Protein AF-A0A2E6LIE1-F1 (afdb_monomer_lite)

Foldseek 3Di:
DDPPDVPDDDDDDDDADDDPPDPAFDQPDPPPPDDPVVSSRPTHGPPPVVVVVVVVVVVVPDPPPPDDDPVNVVVVVVVVVVVCVVVVPDPCVPDDDD

Secondary structure (DSSP, 8-state):
-----TT-PPPPPPP----TTS-------TTSSS-HHHHHHH---TT-HHHHHHHHHHHH--TT--PPPHHHHHHHHHHHHHHHHHTT--GGGGS---

Radius of gyration: 26.42 Å; chains: 1; bo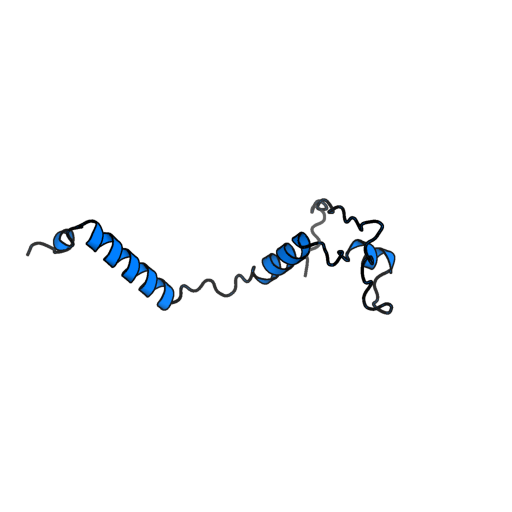unding box: 57×30×75 Å

Sequence (98 aa):
MNSLNPFKKKKNRRFNYTPRYYSGKSIGNIYDFDSKFYKYRETFNANDYRESWDNERLKMRTRKNNRISIRLILIILLLTFISLYILGFDISIFYNKS

pLDDT: mean 83.96, std 10.15, range [35.62, 97.44]

Structure (mmCIF, N/CA/C/O backbone):
data_AF-A0A2E6LIE1-F1
#
_entry.id   AF-A0A2E6LIE1-F1
#
loop_
_atom_site.group_PDB
_atom_site.id
_atom_site.type_symbol
_atom_site.label_atom_id
_atom_site.label_alt_id
_atom_site.label_comp_id
_atom_site.label_asym_id
_atom_site.label_entity_id
_atom_site.label_seq_id
_atom_site.pdbx_PDB_ins_code
_atom_site.Cartn_x
_atom_site.Cartn_y
_atom_site.Cartn_z
_atom_site.occupancy
_atom_site.B_iso_or_equiv
_atom_site.auth_seq_id
_atom_site.auth_comp_id
_atom_site.auth_asym_id
_atom_site.auth_atom_id
_atom_site.pdbx_PDB_model_num
ATOM 1 N N . MET A 1 1 ? 22.411 -0.747 -3.831 1.00 35.62 1 MET A N 1
ATOM 2 C CA . MET A 1 1 ? 23.585 -1.629 -4.010 1.00 35.62 1 MET A CA 1
ATOM 3 C C . MET A 1 1 ? 23.238 -3.020 -3.510 1.00 35.62 1 MET A C 1
ATOM 5 O O . MET A 1 1 ? 22.862 -3.163 -2.354 1.00 35.62 1 MET A O 1
ATOM 9 N N . ASN A 1 2 ? 23.278 -4.027 -4.384 1.00 49.53 2 ASN A N 1
ATOM 10 C CA . ASN A 1 2 ? 23.130 -5.422 -3.970 1.00 49.53 2 ASN A CA 1
ATOM 11 C C . ASN A 1 2 ? 24.421 -5.840 -3.263 1.00 49.53 2 ASN A C 1
ATOM 13 O O . ASN A 1 2 ? 25.479 -5.797 -3.884 1.00 49.53 2 ASN A O 1
ATOM 17 N N . SER A 1 3 ? 24.349 -6.237 -1.992 1.00 50.12 3 SER A N 1
ATOM 18 C CA . SER A 1 3 ? 25.493 -6.881 -1.351 1.00 50.12 3 SER A CA 1
ATOM 19 C C . SER A 1 3 ? 25.763 -8.216 -2.053 1.00 50.12 3 SER A C 1
ATOM 21 O O . SER A 1 3 ? 24.857 -9.030 -2.277 1.00 50.12 3 SER A O 1
ATOM 23 N N . LEU A 1 4 ? 27.011 -8.409 -2.470 1.00 68.19 4 LEU A N 1
ATOM 24 C CA . LEU A 1 4 ? 27.495 -9.649 -3.062 1.00 68.19 4 LEU A CA 1
ATOM 25 C C . LEU A 1 4 ? 27.676 -10.662 -1.928 1.00 68.19 4 LEU A C 1
ATOM 27 O O . LEU A 1 4 ? 28.744 -10.772 -1.343 1.00 68.19 4 LEU A O 1
ATOM 31 N N . ASN A 1 5 ? 26.596 -11.353 -1.565 1.00 81.44 5 ASN A N 1
ATOM 32 C CA . ASN A 1 5 ? 26.662 -12.479 -0.640 1.00 81.44 5 ASN A CA 1
ATOM 33 C C . ASN A 1 5 ? 27.048 -13.744 -1.436 1.00 81.44 5 ASN A C 1
ATOM 35 O O . ASN A 1 5 ? 26.229 -14.196 -2.245 1.00 81.44 5 ASN A O 1
ATOM 39 N N . PRO A 1 6 ? 28.245 -14.324 -1.220 1.00 80.75 6 PRO A N 1
ATOM 40 C CA . PRO A 1 6 ? 28.737 -15.475 -1.983 1.00 80.75 6 PRO A CA 1
ATOM 41 C C . PRO A 1 6 ? 27.891 -16.746 -1.794 1.00 80.75 6 PRO A C 1
ATOM 43 O O . PRO A 1 6 ? 27.945 -17.646 -2.626 1.00 80.75 6 PRO A O 1
ATOM 46 N N . PHE A 1 7 ? 27.042 -16.805 -0.764 1.00 85.62 7 PHE A N 1
ATOM 47 C CA . PHE A 1 7 ? 26.135 -17.931 -0.502 1.00 85.62 7 PHE A CA 1
ATOM 48 C C . PHE A 1 7 ? 24.720 -17.728 -1.060 1.00 85.62 7 PHE A C 1
ATOM 50 O O . PHE A 1 7 ? 23.825 -18.556 -0.861 1.00 85.62 7 PHE A O 1
ATOM 57 N N . LYS A 1 8 ? 24.467 -16.615 -1.753 1.00 84.38 8 LYS A N 1
ATOM 58 C CA . LYS A 1 8 ? 23.141 -16.326 -2.297 1.00 84.38 8 LYS A CA 1
ATOM 59 C C . LYS A 1 8 ? 22.863 -17.219 -3.503 1.00 84.38 8 LYS A C 1
ATOM 61 O O . LYS A 1 8 ? 23.380 -16.994 -4.595 1.00 84.38 8 LYS A O 1
ATOM 66 N N . LYS A 1 9 ? 21.974 -18.199 -3.322 1.00 85.44 9 LYS A N 1
ATOM 67 C CA . LYS A 1 9 ? 21.492 -19.048 -4.418 1.00 85.44 9 LYS A CA 1
ATOM 68 C C . LYS A 1 9 ? 20.881 -18.192 -5.530 1.00 85.44 9 LYS A C 1
ATOM 70 O O . LYS A 1 9 ? 20.102 -17.264 -5.277 1.00 85.44 9 LYS A O 1
ATOM 75 N N . LYS A 1 10 ? 21.216 -18.528 -6.777 1.00 82.81 10 LYS A N 1
ATOM 76 C CA . LYS A 1 10 ? 20.601 -17.919 -7.958 1.00 82.81 10 LYS A CA 1
ATOM 77 C C . LYS A 1 10 ? 19.109 -18.247 -7.954 1.00 82.81 10 LYS A C 1
ATOM 79 O O . LYS A 1 10 ? 18.724 -19.400 -7.786 1.00 82.81 10 LYS A O 1
ATOM 84 N N . LYS A 1 11 ? 18.266 -17.231 -8.129 1.00 84.88 11 LYS A N 1
ATOM 85 C CA . LYS A 1 11 ? 16.821 -17.437 -8.275 1.00 84.88 11 LYS A CA 1
ATOM 86 C C . LYS A 1 11 ? 16.521 -18.079 -9.630 1.00 84.88 11 LYS A C 1
ATOM 88 O O . LYS A 1 11 ? 17.194 -17.776 -10.619 1.00 84.88 11 LYS A O 1
ATOM 93 N N . ASN A 1 12 ? 15.489 -18.919 -9.670 1.00 86.75 12 ASN A N 1
ATOM 94 C CA . ASN A 1 12 ? 14.986 -19.491 -10.916 1.00 86.75 12 ASN A CA 1
ATOM 95 C C . ASN A 1 12 ? 14.585 -18.368 -11.876 1.00 86.75 12 ASN A C 1
ATOM 97 O O . ASN A 1 12 ? 13.906 -17.415 -11.485 1.00 86.75 12 ASN A O 1
ATOM 101 N N . ARG A 1 13 ? 15.027 -18.480 -13.131 1.00 82.25 13 ARG A N 1
ATOM 102 C CA . ARG A 1 13 ? 14.655 -17.541 -14.190 1.00 82.25 13 ARG A CA 1
ATOM 103 C C . ARG A 1 13 ? 13.306 -17.939 -14.762 1.00 82.25 13 ARG A C 1
ATOM 105 O O . ARG A 1 13 ? 13.020 -19.125 -14.902 1.00 82.25 13 ARG A O 1
ATOM 112 N N . ARG A 1 14 ? 12.485 -16.946 -15.086 1.00 81.94 14 ARG A N 1
ATOM 113 C CA . ARG A 1 14 ? 11.204 -17.180 -15.749 1.00 81.94 14 ARG A CA 1
ATOM 114 C C . ARG A 1 14 ? 11.420 -17.458 -17.230 1.00 81.94 14 ARG A C 1
ATOM 116 O O . ARG A 1 14 ? 12.316 -16.884 -17.846 1.00 81.94 14 ARG A O 1
ATOM 123 N N . PHE A 1 15 ? 10.596 -18.345 -17.776 1.00 82.50 15 PHE A N 1
ATOM 124 C CA . PHE A 1 15 ? 10.535 -18.575 -19.211 1.00 82.50 15 PHE A CA 1
ATOM 125 C C . PHE A 1 15 ? 9.771 -17.429 -19.875 1.00 82.50 15 PHE A C 1
ATOM 127 O O . PHE A 1 15 ? 8.744 -16.996 -19.358 1.00 82.50 15 PHE A O 1
ATOM 134 N N . ASN A 1 16 ? 10.282 -16.934 -20.998 1.00 82.62 16 ASN A N 1
ATOM 135 C CA . ASN A 1 16 ? 9.725 -15.793 -21.712 1.00 82.62 16 ASN A CA 1
ATOM 136 C C . ASN A 1 16 ? 9.490 -16.211 -23.165 1.00 82.62 16 ASN A C 1
ATOM 138 O O . ASN A 1 16 ? 10.448 -16.422 -23.911 1.00 82.62 16 ASN A O 1
ATOM 142 N N . TYR A 1 17 ? 8.220 -16.394 -23.524 1.00 83.31 17 TYR A N 1
ATOM 143 C CA . TYR A 1 17 ? 7.803 -16.905 -24.825 1.00 83.31 17 TYR A CA 1
ATOM 144 C C . TYR A 1 17 ? 7.224 -15.793 -25.690 1.00 83.31 17 TYR A C 1
ATOM 146 O O . TYR A 1 17 ? 6.304 -15.096 -25.268 1.00 83.31 17 TYR A O 1
ATOM 154 N N . THR A 1 18 ? 7.725 -15.676 -26.917 1.00 86.69 18 THR A N 1
ATOM 155 C CA . THR A 1 18 ? 7.163 -14.805 -27.952 1.00 86.69 18 THR A CA 1
ATOM 156 C C . THR A 1 18 ? 6.357 -15.658 -28.933 1.00 86.69 18 THR A C 1
ATOM 158 O O . THR A 1 18 ? 6.937 -16.548 -29.558 1.00 86.69 18 THR A O 1
ATOM 161 N N . PRO A 1 19 ? 5.039 -15.425 -29.079 1.00 89.19 19 PRO A N 1
ATOM 162 C CA . PRO A 1 19 ? 4.228 -16.151 -30.051 1.00 89.19 19 PRO A CA 1
ATOM 163 C C . PRO A 1 19 ? 4.728 -15.950 -31.484 1.00 89.19 19 PRO A C 1
ATOM 165 O O . PRO A 1 19 ? 5.203 -14.873 -31.833 1.00 89.19 19 PRO A O 1
ATOM 168 N N . ARG A 1 20 ? 4.552 -16.970 -32.334 1.00 87.00 20 ARG A N 1
ATOM 169 C CA . ARG A 1 20 ? 5.035 -16.981 -33.729 1.00 87.00 20 ARG A CA 1
ATOM 170 C C . ARG A 1 20 ? 4.594 -15.762 -34.549 1.00 87.00 20 ARG A C 1
ATOM 172 O O . ARG A 1 20 ? 5.384 -15.256 -35.334 1.00 87.00 20 ARG A O 1
ATOM 179 N N . TYR A 1 21 ? 3.348 -15.324 -34.375 1.00 90.19 21 TYR A N 1
ATOM 180 C CA . TYR A 1 21 ? 2.743 -14.224 -35.140 1.00 90.19 21 TYR A CA 1
ATOM 181 C C . TYR A 1 21 ? 2.714 -12.895 -34.379 1.00 90.19 21 TYR A C 1
ATOM 183 O O . TYR A 1 21 ? 2.050 -11.954 -34.801 1.00 90.19 21 TYR A O 1
ATOM 191 N N . TYR A 1 22 ? 3.396 -12.810 -33.237 1.00 87.06 22 TYR A N 1
ATOM 192 C CA . TYR A 1 22 ? 3.476 -11.573 -32.477 1.00 87.06 22 TYR A CA 1
ATOM 193 C C . TYR A 1 22 ? 4.687 -10.769 -32.944 1.00 87.06 22 TYR A C 1
ATOM 195 O O . TYR A 1 22 ? 5.785 -11.317 -33.063 1.00 87.06 22 TYR A O 1
ATOM 203 N N . SER A 1 23 ? 4.504 -9.468 -33.178 1.00 79.88 23 SER A N 1
ATOM 204 C CA . SER A 1 23 ? 5.623 -8.538 -33.328 1.00 79.88 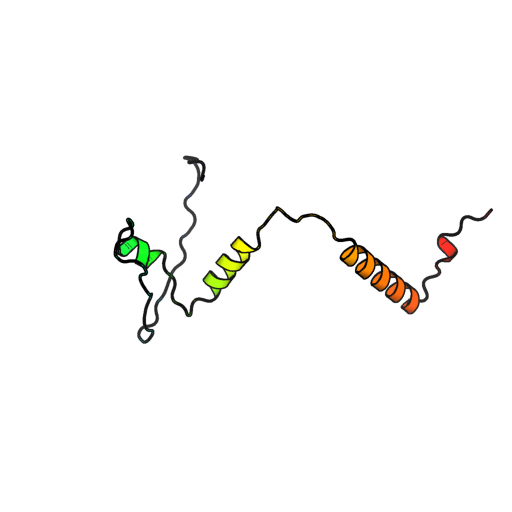23 SER A CA 1
ATOM 205 C C . SER A 1 23 ? 6.443 -8.624 -32.045 1.00 79.88 23 SER A C 1
ATOM 207 O O . SER A 1 23 ? 5.960 -8.229 -30.986 1.00 79.88 23 SER A O 1
ATOM 209 N N . GLY A 1 24 ? 7.606 -9.271 -32.118 1.00 81.19 24 GLY A N 1
ATOM 210 C CA . GLY A 1 24 ? 8.354 -9.696 -30.943 1.00 81.19 24 GLY A CA 1
ATOM 211 C C . GLY A 1 24 ? 8.840 -8.549 -30.057 1.00 81.19 24 GLY A C 1
ATOM 212 O O . GLY A 1 24 ? 8.420 -7.400 -30.151 1.00 81.19 24 GLY A O 1
ATOM 213 N N . LYS A 1 25 ? 9.765 -8.867 -29.160 1.00 85.00 25 LYS A N 1
ATOM 214 C CA . LYS A 1 25 ? 10.260 -7.908 -28.170 1.00 85.00 25 LYS A CA 1
ATOM 215 C C . LYS A 1 25 ? 10.905 -6.696 -28.841 1.00 85.00 25 LYS A C 1
ATOM 217 O O . LYS A 1 25 ? 11.827 -6.849 -29.644 1.00 85.00 25 LYS A O 1
ATOM 222 N N . SER A 1 26 ? 10.501 -5.496 -28.432 1.00 81.12 26 SER A N 1
ATOM 223 C CA . SER A 1 26 ? 11.220 -4.273 -28.777 1.00 81.12 26 SER A CA 1
ATOM 224 C C . SER A 1 26 ? 12.528 -4.231 -27.985 1.00 81.12 26 SER A C 1
ATOM 226 O O . SER A 1 26 ? 12.539 -3.978 -26.777 1.00 81.12 26 SER A O 1
ATOM 228 N N . ILE A 1 27 ? 13.644 -4.520 -28.650 1.00 74.50 27 ILE A N 1
ATOM 229 C CA . ILE A 1 27 ? 14.973 -4.255 -28.096 1.00 74.50 27 ILE A CA 1
ATOM 230 C C . ILE A 1 27 ? 15.107 -2.730 -28.101 1.00 74.50 27 ILE A C 1
ATOM 232 O O . ILE A 1 27 ? 14.991 -2.134 -29.164 1.00 74.50 27 ILE A O 1
ATOM 236 N N . GLY A 1 28 ? 15.245 -2.119 -26.919 1.00 79.38 28 GLY A N 1
ATOM 237 C CA . GLY A 1 28 ? 15.312 -0.663 -26.744 1.00 79.38 28 GLY A CA 1
ATOM 238 C C . GLY A 1 28 ? 16.573 -0.040 -27.357 1.00 79.38 28 GLY A C 1
ATOM 239 O O . GLY A 1 28 ? 16.923 -0.300 -28.502 1.00 79.38 28 GLY A O 1
ATOM 240 N N . ASN A 1 29 ? 17.294 0.792 -26.604 1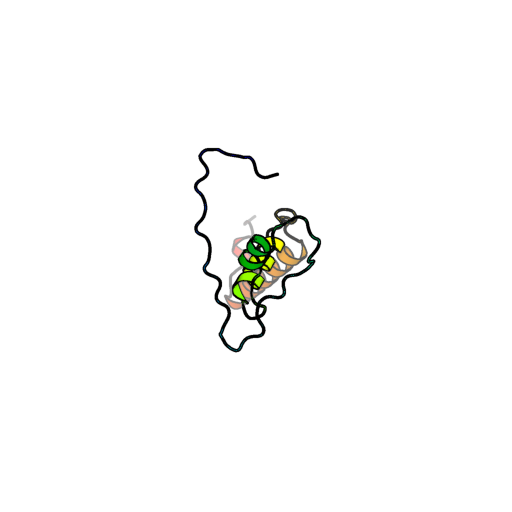.00 80.88 29 ASN A N 1
ATOM 241 C CA . ASN A 1 29 ? 18.483 1.461 -27.138 1.00 80.88 29 ASN A CA 1
ATOM 242 C C . ASN A 1 29 ? 19.575 0.457 -27.581 1.00 80.88 29 ASN A C 1
ATOM 244 O O . ASN A 1 29 ? 20.105 -0.328 -26.783 1.00 80.88 29 ASN A O 1
ATOM 248 N N . ILE A 1 30 ? 19.934 0.507 -28.866 1.00 74.31 30 ILE A N 1
ATOM 249 C CA . ILE A 1 30 ? 20.925 -0.375 -29.498 1.00 74.31 30 ILE A CA 1
ATOM 250 C C . ILE A 1 30 ? 22.337 -0.070 -28.976 1.00 74.31 30 ILE A C 1
ATOM 252 O O . ILE A 1 30 ? 23.136 -0.991 -28.832 1.00 74.31 30 ILE A O 1
ATOM 256 N N . TYR A 1 31 ? 22.608 1.186 -28.613 1.00 81.25 31 TYR A N 1
ATOM 257 C CA . TYR A 1 31 ? 23.925 1.669 -28.177 1.00 81.25 31 TYR A CA 1
ATOM 258 C C . TYR A 1 31 ? 24.180 1.544 -26.674 1.00 81.25 31 TYR A C 1
ATOM 260 O O . TYR A 1 31 ? 25.235 1.938 -26.191 1.00 81.25 31 TYR A O 1
ATOM 268 N N . ASP A 1 32 ? 23.212 1.036 -25.917 1.00 84.00 32 ASP A N 1
ATOM 269 C CA . ASP A 1 32 ? 23.374 0.862 -24.476 1.00 84.00 32 ASP A CA 1
ATOM 270 C C . ASP A 1 32 ? 24.404 -0.252 -24.174 1.00 84.00 32 ASP A C 1
ATOM 272 O O . ASP A 1 32 ? 24.492 -1.212 -24.942 1.00 84.00 32 ASP A O 1
ATOM 276 N N . PHE A 1 33 ? 25.176 -0.129 -23.089 1.00 85.75 33 PHE A N 1
ATOM 277 C CA . PHE A 1 33 ? 26.400 -0.916 -22.833 1.00 85.75 33 PHE A CA 1
ATOM 278 C C . PHE A 1 33 ? 26.177 -2.440 -22.775 1.00 85.75 33 PHE A C 1
ATOM 280 O O . PHE A 1 33 ? 27.103 -3.219 -23.002 1.00 85.75 33 PHE A O 1
ATOM 287 N N . ASP A 1 34 ? 24.950 -2.882 -22.496 1.00 86.06 34 ASP A N 1
ATOM 288 C CA . ASP A 1 34 ? 24.600 -4.299 -22.417 1.00 86.06 34 ASP A CA 1
ATOM 289 C C . ASP A 1 34 ? 24.543 -5.002 -23.788 1.00 86.06 34 ASP A C 1
ATOM 291 O O . ASP A 1 34 ? 24.077 -4.464 -24.797 1.00 86.06 34 ASP A O 1
ATOM 295 N N . SER A 1 35 ? 24.922 -6.286 -23.812 1.00 87.38 35 SER A N 1
ATOM 296 C CA . SER A 1 35 ? 24.857 -7.104 -25.033 1.00 87.38 35 SER A CA 1
ATOM 297 C C . SER A 1 35 ? 23.422 -7.284 -25.553 1.00 87.38 35 SER A C 1
ATOM 299 O O . SER A 1 35 ? 22.466 -7.428 -24.784 1.00 87.38 35 SER A O 1
ATOM 301 N N . LYS A 1 36 ? 23.271 -7.387 -26.881 1.00 84.50 36 LYS A N 1
ATOM 302 C CA . LYS A 1 36 ? 21.975 -7.631 -27.546 1.00 84.50 36 LYS A CA 1
ATOM 303 C C . LYS A 1 36 ? 21.252 -8.867 -26.996 1.00 84.50 36 LYS A C 1
ATOM 305 O O . LYS A 1 36 ? 20.046 -8.821 -26.763 1.00 84.50 36 LYS A O 1
ATOM 310 N N . PHE A 1 37 ? 21.985 -9.956 -26.757 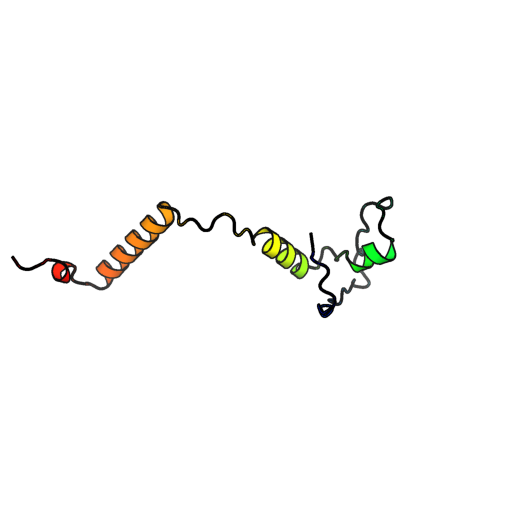1.00 85.88 37 PHE A N 1
ATOM 311 C CA . PHE A 1 37 ? 21.430 -11.202 -26.218 1.00 85.88 37 PHE A CA 1
ATOM 312 C C . PHE A 1 37 ? 20.943 -11.049 -24.778 1.00 85.88 37 PHE A C 1
ATOM 314 O O . PHE A 1 37 ? 19.900 -11.594 -24.418 1.00 85.88 37 PHE A O 1
ATOM 321 N N . TYR A 1 38 ? 21.683 -10.299 -23.957 1.00 86.50 38 TYR A N 1
ATOM 322 C CA . TYR A 1 38 ? 21.277 -10.015 -22.588 1.00 86.50 38 TYR A CA 1
ATOM 323 C C . TYR A 1 38 ? 19.991 -9.187 -22.570 1.00 86.50 38 TYR A C 1
ATOM 325 O O . TYR A 1 38 ? 19.008 -9.618 -21.972 1.00 86.50 38 TYR A O 1
ATOM 333 N N . LYS A 1 39 ? 19.953 -8.084 -23.328 1.00 86.56 39 LYS A N 1
ATOM 334 C CA . LYS A 1 39 ? 18.758 -7.242 -23.474 1.00 86.56 39 LYS A CA 1
ATOM 335 C C . LYS A 1 39 ? 17.553 -8.055 -23.941 1.00 86.56 39 LYS A C 1
ATOM 337 O O . LYS A 1 39 ? 16.511 -8.001 -23.308 1.00 86.56 39 LYS A O 1
ATOM 342 N N . TYR A 1 40 ? 17.699 -8.872 -24.986 1.00 86.50 40 TYR A N 1
ATOM 343 C CA . TYR A 1 40 ? 16.604 -9.705 -25.501 1.00 86.50 40 TYR A CA 1
ATOM 344 C C . TYR A 1 40 ? 16.073 -10.729 -24.481 1.00 86.50 40 TYR A C 1
ATOM 346 O O . TYR A 1 40 ? 14.895 -11.096 -24.507 1.00 86.50 40 TYR A O 1
ATOM 354 N N . ARG A 1 41 ? 16.931 -11.224 -23.580 1.00 84.31 41 ARG A N 1
ATOM 355 C CA . ARG A 1 41 ? 16.519 -12.156 -22.525 1.00 84.31 41 ARG A CA 1
ATOM 356 C C . ARG A 1 41 ? 15.718 -11.458 -21.428 1.00 84.31 41 ARG A C 1
ATOM 358 O O . ARG A 1 41 ? 14.748 -12.040 -20.952 1.00 84.31 41 ARG A O 1
ATOM 365 N N . GLU A 1 42 ? 16.140 -10.260 -21.034 1.00 84.94 42 GLU A N 1
ATOM 366 C CA . GLU A 1 42 ? 15.513 -9.492 -19.952 1.00 84.94 42 GLU A CA 1
ATOM 367 C C . GLU A 1 42 ? 14.290 -8.687 -20.426 1.00 84.94 42 GLU A C 1
ATOM 369 O O . GLU A 1 42 ? 13.424 -8.372 -19.618 1.00 84.94 42 GLU A O 1
ATOM 374 N N . THR A 1 43 ? 14.165 -8.375 -21.721 1.00 86.25 43 THR A N 1
ATOM 375 C CA . THR A 1 43 ? 12.961 -7.720 -22.249 1.00 86.25 43 THR A CA 1
ATOM 376 C C . THR A 1 43 ? 11.786 -8.691 -22.299 1.00 86.25 43 THR A C 1
ATOM 378 O O . THR A 1 43 ? 11.928 -9.862 -22.657 1.00 86.25 43 THR A O 1
ATOM 381 N N . PHE A 1 44 ? 10.596 -8.209 -21.958 1.00 86.06 44 PHE A N 1
ATOM 382 C CA . PHE A 1 44 ? 9.349 -8.967 -22.033 1.00 86.06 44 PHE A CA 1
ATOM 383 C C . PHE A 1 44 ? 8.518 -8.507 -23.227 1.00 86.06 44 PHE A C 1
ATOM 385 O O . PHE A 1 44 ? 8.706 -7.407 -23.745 1.00 86.06 44 PHE A O 1
ATOM 392 N N . ASN A 1 45 ? 7.642 -9.384 -23.712 1.00 86.25 45 ASN A N 1
ATOM 393 C CA . ASN A 1 45 ? 6.704 -9.012 -24.764 1.00 86.25 45 ASN A CA 1
ATOM 394 C C . ASN A 1 45 ? 5.637 -8.073 -24.184 1.00 86.25 45 ASN A C 1
ATOM 396 O O . ASN A 1 45 ? 5.272 -8.201 -23.017 1.00 86.25 45 ASN A O 1
ATOM 400 N N . ALA A 1 46 ? 5.093 -7.163 -24.993 1.00 82.44 46 ALA A N 1
ATOM 401 C CA . ALA A 1 46 ? 4.076 -6.227 -24.510 1.00 82.44 46 ALA A CA 1
ATOM 402 C C . ALA A 1 46 ? 2.745 -6.911 -24.128 1.00 82.44 46 ALA A C 1
ATOM 404 O O . ALA A 1 46 ? 1.960 -6.347 -23.375 1.00 82.44 46 ALA A O 1
ATOM 405 N N . ASN A 1 47 ? 2.512 -8.145 -24.586 1.00 82.44 47 ASN A N 1
ATOM 406 C CA . ASN A 1 47 ? 1.392 -8.982 -24.153 1.00 82.44 47 ASN A CA 1
ATOM 407 C C . ASN A 1 47 ? 1.630 -9.701 -22.804 1.00 82.44 47 ASN A C 1
ATOM 409 O O . ASN A 1 47 ? 0.720 -10.370 -22.315 1.00 82.44 47 ASN A O 1
ATOM 413 N N . ASP A 1 48 ? 2.812 -9.583 -22.187 1.00 84.38 48 ASP A N 1
ATOM 414 C CA . ASP A 1 48 ? 3.096 -10.168 -20.873 1.00 84.38 48 ASP A CA 1
ATOM 415 C C . ASP A 1 48 ? 2.681 -9.224 -19.731 1.00 84.38 48 ASP A C 1
ATOM 417 O O . ASP A 1 48 ? 3.476 -8.483 -19.144 1.00 84.38 48 ASP A O 1
ATOM 421 N N . TYR A 1 49 ? 1.398 -9.281 -19.378 1.00 85.50 49 TYR A N 1
ATOM 422 C CA . TYR A 1 49 ? 0.840 -8.489 -18.279 1.00 85.50 49 TYR A CA 1
ATOM 423 C C . TYR A 1 49 ? 1.371 -8.895 -16.900 1.00 85.50 49 TYR A C 1
ATOM 425 O O . TYR A 1 49 ? 1.320 -8.102 -15.958 1.00 85.50 49 TYR A O 1
ATOM 433 N N . ARG A 1 50 ? 1.906 -10.113 -16.754 1.00 86.25 50 ARG A N 1
ATOM 434 C CA . ARG A 1 50 ? 2.404 -10.601 -15.464 1.00 86.25 50 ARG A CA 1
ATOM 435 C C . ARG A 1 50 ? 3.630 -9.816 -15.022 1.00 86.25 50 ARG A C 1
ATOM 437 O O . ARG A 1 50 ? 3.755 -9.510 -13.837 1.00 86.25 50 ARG A O 1
ATOM 444 N N . GLU A 1 51 ? 4.519 -9.510 -15.958 1.00 86.38 51 GLU A N 1
ATOM 445 C CA . GLU A 1 51 ? 5.699 -8.690 -15.699 1.00 86.38 51 GLU A CA 1
ATOM 446 C C . GLU A 1 51 ? 5.318 -7.235 -15.412 1.00 86.38 51 GLU A C 1
ATOM 448 O O . GLU A 1 51 ? 5.856 -6.626 -14.488 1.00 86.38 51 GLU A O 1
ATOM 453 N N . SER A 1 52 ? 4.347 -6.688 -16.150 1.00 87.19 52 SER A N 1
ATOM 454 C CA . SER A 1 52 ? 3.802 -5.357 -15.862 1.00 87.19 52 SER A CA 1
ATOM 455 C C . SER A 1 52 ? 3.302 -5.279 -14.415 1.00 87.19 52 SER A C 1
ATOM 457 O O . SER A 1 52 ? 3.712 -4.397 -13.663 1.00 87.19 52 SER A O 1
ATOM 459 N N . TRP A 1 53 ? 2.521 -6.265 -13.969 1.00 89.62 53 TRP A N 1
ATOM 460 C CA . TRP A 1 53 ? 2.035 -6.321 -12.591 1.00 89.62 53 TRP A CA 1
ATOM 461 C C . TRP A 1 53 ? 3.141 -6.533 -11.557 1.00 89.62 53 TRP A C 1
ATOM 463 O O . TRP A 1 53 ? 3.029 -6.017 -10.446 1.00 89.62 53 TRP A O 1
ATOM 473 N N . ASP A 1 54 ? 4.186 -7.303 -11.868 1.00 89.62 54 ASP A N 1
ATOM 474 C CA . ASP A 1 54 ? 5.314 -7.480 -10.947 1.00 89.62 54 ASP A CA 1
ATOM 475 C C . ASP A 1 54 ? 6.104 -6.175 -10.794 1.00 89.62 54 ASP A C 1
ATOM 477 O O . ASP A 1 54 ? 6.389 -5.762 -9.670 1.00 89.62 54 ASP A O 1
ATOM 481 N N . ASN A 1 55 ? 6.352 -5.467 -11.898 1.00 88.88 55 ASN A N 1
ATOM 482 C CA . ASN A 1 55 ? 6.985 -4.151 -11.891 1.00 88.88 55 ASN A CA 1
ATOM 483 C C . ASN A 1 55 ? 6.157 -3.123 -11.119 1.00 88.88 55 ASN A C 1
ATOM 485 O O . ASN A 1 55 ? 6.699 -2.443 -10.248 1.00 88.88 55 ASN A O 1
ATOM 489 N N . GLU A 1 56 ? 4.846 -3.044 -11.358 1.00 89.69 56 GLU A N 1
ATOM 490 C CA . GLU A 1 56 ? 3.967 -2.158 -10.589 1.00 89.69 56 GLU A CA 1
ATOM 491 C C . GLU A 1 56 ? 3.937 -2.544 -9.106 1.00 89.69 56 GLU A C 1
ATOM 493 O O . GLU A 1 56 ? 4.054 -1.688 -8.231 1.00 89.69 56 GLU A O 1
ATOM 498 N N . ARG A 1 57 ? 3.898 -3.840 -8.779 1.00 88.81 57 ARG A N 1
ATOM 499 C CA . ARG A 1 57 ? 3.989 -4.313 -7.390 1.00 88.81 57 ARG A CA 1
ATOM 500 C C . ARG A 1 57 ? 5.307 -3.905 -6.735 1.00 88.81 57 ARG A C 1
ATOM 502 O O . ARG A 1 57 ? 5.307 -3.525 -5.567 1.00 88.81 57 ARG A O 1
ATOM 509 N N . LEU A 1 58 ? 6.427 -3.995 -7.448 1.00 87.75 58 LEU A N 1
ATOM 510 C CA . LEU A 1 58 ? 7.735 -3.559 -6.957 1.00 87.75 58 LEU A CA 1
ATOM 511 C C . LEU A 1 58 ? 7.782 -2.042 -6.759 1.00 87.75 58 LEU A C 1
ATOM 513 O O . LEU A 1 58 ? 8.269 -1.601 -5.719 1.00 87.75 58 LEU A O 1
ATOM 517 N N . LYS A 1 59 ? 7.221 -1.256 -7.686 1.00 87.44 59 LYS A N 1
ATOM 518 C CA . LYS A 1 59 ? 7.078 0.202 -7.537 1.00 87.44 59 LYS A CA 1
ATOM 519 C C . LYS A 1 59 ? 6.221 0.565 -6.325 1.00 87.44 59 LYS A C 1
ATOM 521 O O . LYS A 1 59 ? 6.594 1.445 -5.559 1.00 87.44 59 LYS A O 1
ATOM 526 N N . MET A 1 60 ? 5.121 -0.154 -6.102 1.00 84.12 60 MET A N 1
ATOM 527 C CA . MET A 1 60 ? 4.227 0.044 -4.956 1.00 84.12 60 MET A CA 1
ATOM 528 C C . MET A 1 60 ? 4.825 -0.417 -3.619 1.00 84.12 60 MET A C 1
ATOM 530 O O . MET A 1 60 ? 4.321 -0.041 -2.562 1.00 84.12 60 MET A O 1
ATOM 534 N N . ARG A 1 61 ? 5.918 -1.195 -3.612 1.00 81.06 61 ARG A N 1
ATOM 535 C CA . ARG A 1 61 ? 6.650 -1.576 -2.387 1.00 81.06 61 ARG A CA 1
ATOM 536 C C . ARG A 1 61 ? 7.481 -0.410 -1.837 1.00 81.06 61 ARG A C 1
ATOM 538 O O . ARG A 1 61 ? 8.660 -0.552 -1.520 1.00 81.06 61 ARG A O 1
ATOM 545 N N . THR A 1 62 ? 6.865 0.747 -1.646 1.00 76.00 62 THR A N 1
ATOM 546 C CA . THR A 1 62 ? 7.460 1.852 -0.899 1.00 76.00 62 THR A CA 1
ATOM 547 C C . THR A 1 62 ? 7.174 1.668 0.589 1.00 76.00 62 THR A C 1
ATOM 549 O O . THR A 1 62 ? 6.067 1.921 1.054 1.00 76.00 62 THR A O 1
ATOM 552 N N . ARG A 1 63 ? 8.190 1.298 1.380 1.00 65.56 63 ARG A N 1
ATOM 553 C CA . ARG A 1 63 ? 8.112 1.271 2.860 1.00 65.56 63 ARG A CA 1
ATOM 554 C C . ARG A 1 63 ? 8.059 2.667 3.507 1.00 65.56 63 ARG A C 1
ATOM 556 O O . ARG A 1 63 ? 8.196 2.788 4.717 1.00 65.56 63 ARG A O 1
ATOM 563 N N . LYS A 1 64 ? 7.925 3.726 2.706 1.00 63.97 64 LYS A N 1
ATOM 564 C CA . LYS A 1 64 ? 8.131 5.113 3.141 1.00 63.97 64 LYS A CA 1
ATOM 565 C C . LYS A 1 64 ? 6.869 5.773 3.712 1.00 63.97 64 LYS A C 1
ATOM 567 O O . LYS A 1 64 ? 6.989 6.791 4.379 1.00 63.97 64 LYS A O 1
ATOM 572 N N . ASN A 1 65 ? 5.682 5.203 3.485 1.00 59.53 65 ASN A N 1
ATOM 573 C CA . ASN A 1 65 ? 4.413 5.791 3.923 1.00 59.53 65 ASN A CA 1
ATOM 574 C C . ASN A 1 65 ? 3.587 4.826 4.786 1.00 59.53 65 ASN A C 1
ATOM 576 O O . ASN A 1 65 ? 2.452 4.493 4.473 1.00 59.53 65 ASN A O 1
ATOM 580 N N . ASN A 1 66 ? 4.179 4.351 5.876 1.00 67.19 66 ASN A N 1
ATOM 581 C CA . ASN A 1 66 ? 3.518 3.539 6.902 1.00 67.19 66 ASN A CA 1
ATOM 582 C C . ASN A 1 66 ? 2.744 4.386 7.934 1.00 67.19 66 ASN A C 1
ATOM 584 O O . ASN A 1 66 ? 2.471 3.916 9.036 1.00 67.19 66 ASN A O 1
ATOM 588 N N . ARG A 1 67 ? 2.414 5.643 7.612 1.00 79.56 67 ARG A N 1
ATOM 589 C CA . ARG A 1 67 ? 1.650 6.520 8.502 1.00 79.56 67 ARG A CA 1
ATOM 590 C C . ARG A 1 6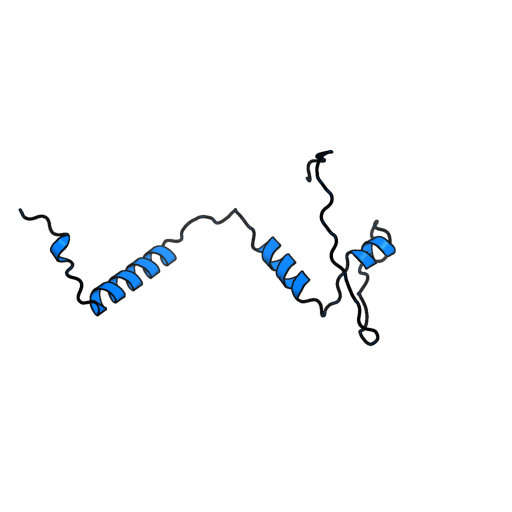7 ? 0.161 6.299 8.270 1.00 79.56 67 ARG A C 1
ATOM 592 O O . ARG A 1 67 ? -0.325 6.430 7.149 1.00 79.56 67 ARG A O 1
ATOM 599 N N . ILE A 1 68 ? -0.562 5.985 9.339 1.00 82.56 68 ILE A N 1
ATOM 600 C CA . ILE A 1 68 ? -2.023 5.931 9.312 1.00 82.56 68 ILE A CA 1
ATOM 601 C C . ILE A 1 68 ? -2.534 7.363 9.128 1.00 82.56 68 ILE A C 1
ATOM 603 O O . ILE A 1 68 ? -2.169 8.263 9.884 1.00 82.56 68 ILE A O 1
ATOM 607 N N . SER A 1 69 ? -3.350 7.587 8.099 1.00 88.50 69 SER A N 1
ATOM 608 C CA . SER A 1 69 ? -3.956 8.898 7.866 1.00 88.50 69 SER A CA 1
ATOM 609 C C . SER A 1 69 ? -5.151 9.116 8.798 1.00 88.50 69 SER A C 1
ATOM 611 O O . SER A 1 69 ? -5.929 8.195 9.044 1.00 88.50 69 SER A O 1
ATOM 613 N N . ILE A 1 70 ? -5.345 10.352 9.267 1.00 92.12 70 ILE A N 1
ATOM 614 C CA . ILE A 1 70 ? -6.501 10.718 10.109 1.00 92.12 70 ILE A CA 1
ATOM 615 C C . ILE A 1 70 ? -7.823 10.409 9.388 1.00 92.12 70 ILE A C 1
ATOM 617 O O . ILE A 1 70 ? -8.761 9.919 10.005 1.00 92.12 70 ILE A O 1
ATOM 621 N N . ARG A 1 71 ? -7.884 10.611 8.064 1.00 94.62 71 ARG A N 1
ATOM 622 C CA . ARG A 1 71 ? -9.064 10.279 7.244 1.00 94.62 71 ARG A CA 1
ATOM 623 C C . ARG A 1 71 ? -9.439 8.797 7.337 1.00 94.62 71 ARG A C 1
ATOM 625 O O . ARG A 1 71 ? -10.613 8.488 7.478 1.00 94.62 71 ARG A O 1
ATOM 632 N N . LEU A 1 72 ? -8.455 7.895 7.286 1.00 93.62 72 LEU A N 1
ATOM 633 C CA . LEU A 1 72 ? -8.679 6.451 7.414 1.00 93.62 72 LEU A CA 1
ATOM 634 C C . LEU A 1 72 ? -9.257 6.118 8.796 1.00 93.62 72 LEU A C 1
ATOM 636 O O . LEU A 1 72 ? -10.242 5.391 8.878 1.00 93.62 72 LEU A O 1
ATOM 640 N N . ILE A 1 73 ? -8.701 6.705 9.861 1.00 95.69 73 ILE A N 1
ATOM 641 C CA . ILE A 1 73 ? -9.214 6.531 11.230 1.00 95.69 73 ILE A CA 1
ATOM 642 C C . ILE A 1 73 ? -10.671 7.000 11.326 1.00 95.69 73 ILE A C 1
ATOM 644 O O . ILE A 1 73 ? -11.504 6.267 11.852 1.00 95.69 73 ILE A O 1
ATOM 648 N N . LEU A 1 74 ? -10.996 8.175 10.775 1.00 97.25 74 LEU A N 1
ATOM 649 C CA . LEU A 1 74 ? -12.364 8.703 10.765 1.00 97.25 74 LEU A CA 1
ATOM 650 C C . LEU A 1 74 ? -13.335 7.790 10.007 1.00 97.25 74 LEU A C 1
ATOM 652 O O . LEU A 1 74 ? -14.438 7.553 10.489 1.00 97.25 74 LEU A O 1
ATOM 656 N N . ILE A 1 75 ? -12.923 7.247 8.856 1.00 97.44 75 ILE A N 1
ATOM 657 C CA . ILE A 1 75 ? -13.739 6.302 8.080 1.00 97.44 75 ILE A CA 1
ATOM 658 C C . ILE A 1 75 ? -13.997 5.025 8.884 1.00 97.44 75 ILE A C 1
ATOM 660 O O . ILE A 1 75 ? -15.143 4.596 8.967 1.00 97.44 75 ILE A O 1
ATOM 664 N N . ILE A 1 76 ? -12.963 4.432 9.498 1.00 97.19 76 ILE A N 1
ATOM 665 C CA . ILE A 1 76 ? -13.116 3.227 10.331 1.00 97.19 76 ILE A CA 1
ATOM 666 C C . ILE A 1 76 ? -14.063 3.500 11.498 1.00 97.19 76 ILE A C 1
ATOM 668 O O . ILE A 1 76 ? -14.965 2.704 11.752 1.00 97.19 76 ILE A O 1
ATOM 672 N N . LEU A 1 77 ? -13.878 4.623 12.192 1.00 96.56 77 LEU A N 1
ATOM 673 C CA . LEU A 1 77 ? -14.700 4.996 13.336 1.00 96.56 77 LEU A CA 1
ATOM 674 C C . LEU A 1 77 ? -16.166 5.169 12.917 1.00 96.56 77 LEU A C 1
ATOM 676 O O . LEU A 1 77 ? -17.037 4.551 13.522 1.00 96.56 77 LEU A O 1
ATOM 680 N N . LEU A 1 78 ? -16.434 5.902 11.831 1.00 97.19 78 LEU A N 1
ATOM 681 C CA . LEU A 1 78 ? -17.782 6.075 11.282 1.00 97.19 78 LEU A CA 1
ATOM 682 C C . LEU A 1 78 ? -18.432 4.733 10.911 1.00 97.19 78 LEU A C 1
ATOM 684 O O . LEU A 1 78 ? -19.569 4.477 11.301 1.00 97.19 78 LEU A O 1
ATOM 688 N N . LEU A 1 79 ? -17.710 3.864 10.194 1.00 97.38 79 LEU A N 1
ATOM 689 C CA . LEU A 1 79 ? -18.222 2.547 9.804 1.00 97.38 79 LEU A CA 1
ATOM 690 C C . LEU A 1 79 ? -18.536 1.677 11.024 1.00 97.38 79 LEU A C 1
ATOM 692 O O . LEU A 1 79 ? -19.550 0.984 11.044 1.00 97.38 79 LEU A O 1
ATOM 696 N N . THR A 1 80 ? -17.684 1.738 12.047 1.00 95.25 80 THR A N 1
ATOM 697 C CA . THR A 1 80 ? -17.877 0.993 13.296 1.00 95.25 80 THR A CA 1
ATOM 698 C C . THR A 1 80 ? -19.122 1.491 14.024 1.00 95.25 80 THR A C 1
ATOM 700 O O . THR A 1 80 ? -19.957 0.681 14.407 1.00 95.25 80 THR A O 1
ATOM 703 N N . PHE A 1 81 ? -19.313 2.809 14.142 1.00 93.88 81 PHE A N 1
ATOM 704 C CA . PHE A 1 81 ? -20.516 3.391 14.746 1.00 93.88 81 PHE A CA 1
ATOM 705 C C . PHE A 1 81 ? -21.799 2.991 14.009 1.00 93.88 81 PHE A C 1
ATOM 707 O O . PHE A 1 81 ? -22.769 2.595 14.651 1.00 93.88 81 PHE A O 1
ATOM 714 N N . ILE A 1 82 ? -21.795 3.030 12.673 1.00 96.12 82 ILE A N 1
ATOM 715 C CA . ILE A 1 82 ? -22.940 2.589 11.860 1.00 96.12 82 ILE A CA 1
ATOM 716 C C . ILE A 1 82 ? -23.220 1.099 12.087 1.00 96.12 82 ILE A C 1
ATOM 718 O O . ILE A 1 82 ? -24.371 0.708 12.275 1.00 96.12 82 ILE A O 1
ATOM 722 N N . SER A 1 83 ? -22.177 0.267 12.114 1.00 95.06 83 SER A N 1
ATOM 723 C CA . SER A 1 83 ? -22.320 -1.166 12.380 1.00 95.06 83 SER A CA 1
ATOM 724 C C . SER A 1 83 ? -22.909 -1.435 13.766 1.00 95.06 83 SER A C 1
ATOM 726 O O . SER A 1 83 ? -23.787 -2.283 13.893 1.00 95.06 83 SER A O 1
ATOM 728 N N . LEU A 1 84 ? -22.448 -0.726 14.800 1.00 92.56 84 LEU A N 1
ATOM 729 C CA . LEU A 1 84 ? -22.960 -0.867 16.166 1.00 92.56 84 LEU A CA 1
ATOM 730 C C . LEU A 1 84 ? -24.425 -0.424 16.265 1.00 92.56 84 LEU A C 1
ATOM 732 O O . LEU A 1 84 ? -25.216 -1.094 16.924 1.00 92.56 84 LEU A O 1
ATOM 736 N N . TYR A 1 85 ? -24.799 0.646 15.558 1.00 91.00 85 TYR A N 1
ATOM 737 C CA . TYR A 1 85 ? -26.178 1.126 15.497 1.00 91.00 85 TYR A CA 1
ATOM 738 C C . TYR A 1 85 ? -27.127 0.093 14.873 1.00 91.00 85 TYR A C 1
ATOM 740 O O . TYR A 1 85 ? -28.166 -0.209 15.453 1.00 91.00 85 TYR A O 1
ATOM 748 N N . ILE A 1 86 ? -26.756 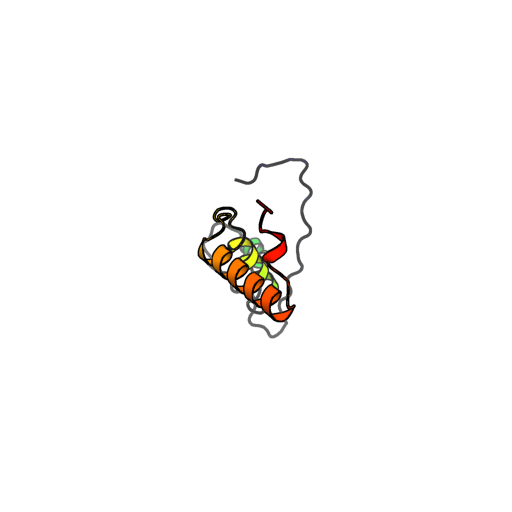-0.499 13.730 1.00 94.62 86 ILE A N 1
ATOM 749 C CA . ILE A 1 86 ? -27.575 -1.520 13.049 1.00 94.62 86 ILE A CA 1
ATOM 750 C C . ILE A 1 86 ? -27.766 -2.766 13.926 1.00 94.62 86 ILE A C 1
ATOM 752 O O . ILE A 1 86 ? -28.831 -3.377 13.907 1.00 94.62 86 ILE A O 1
ATOM 756 N N . LEU A 1 87 ? -26.750 -3.138 14.707 1.00 93.81 87 LEU A N 1
ATOM 757 C CA . LEU A 1 87 ? -26.806 -4.284 15.617 1.00 93.81 87 LEU A CA 1
ATOM 758 C C . LEU A 1 87 ? -27.571 -3.996 16.919 1.00 93.81 87 LEU A C 1
ATOM 760 O O . LEU A 1 87 ? -27.745 -4.911 17.720 1.00 93.81 87 LEU A O 1
ATOM 764 N N . GLY A 1 88 ? -28.004 -2.751 17.154 1.00 90.94 88 GLY A N 1
ATOM 765 C CA . GLY A 1 88 ? -28.633 -2.348 18.413 1.00 90.94 88 GLY A CA 1
ATOM 766 C C . GLY A 1 88 ? -27.688 -2.459 19.612 1.00 90.94 88 GLY A C 1
ATOM 767 O O . GLY A 1 88 ? -28.134 -2.731 20.724 1.00 90.94 88 GLY A O 1
ATOM 768 N N . PHE A 1 89 ? -26.379 -2.309 19.390 1.00 89.88 89 PHE A N 1
ATOM 769 C CA . PHE A 1 89 ? -25.382 -2.440 20.445 1.00 89.88 89 PHE A CA 1
ATOM 770 C C . PHE A 1 89 ? -25.516 -1.295 21.452 1.00 89.88 89 PHE A C 1
ATOM 772 O O . PHE A 1 89 ? -25.446 -0.119 21.086 1.00 89.88 89 PHE A O 1
ATOM 779 N N . ASP A 1 90 ? -25.681 -1.639 22.726 1.00 86.06 90 ASP A N 1
ATOM 780 C CA . ASP A 1 90 ? -25.874 -0.653 23.779 1.00 86.06 90 ASP A CA 1
ATOM 781 C C . ASP A 1 90 ? -24.536 -0.011 24.189 1.00 86.06 90 ASP A C 1
ATOM 783 O O . ASP A 1 90 ? -23.653 -0.651 24.763 1.00 86.06 90 ASP A O 1
ATOM 787 N N . ILE A 1 91 ? -24.382 1.280 23.887 1.00 82.19 91 ILE A N 1
ATOM 788 C CA . ILE A 1 91 ? -23.192 2.085 24.222 1.00 82.19 91 ILE A CA 1
ATOM 789 C C . ILE A 1 91 ? -23.135 2.346 25.737 1.00 82.19 91 ILE A C 1
ATOM 791 O O . ILE A 1 91 ? -22.083 2.715 26.267 1.00 82.19 91 ILE A O 1
ATOM 795 N N . SER A 1 92 ? -24.240 2.104 26.455 1.00 80.38 92 SER A N 1
ATOM 796 C CA . SER A 1 92 ? -24.336 2.339 27.892 1.00 80.38 92 SER A CA 1
ATOM 797 C C . SER A 1 92 ? -23.343 1.527 28.724 1.00 80.38 92 SER A C 1
ATOM 799 O O . SER A 1 92 ? -22.955 1.965 29.807 1.00 80.38 92 SER A O 1
ATOM 801 N N . ILE A 1 93 ? -22.844 0.411 28.178 1.00 82.12 93 ILE A N 1
ATOM 802 C CA . ILE A 1 93 ? -21.808 -0.437 28.783 1.00 82.12 93 ILE A CA 1
ATOM 803 C C . ILE A 1 93 ? -20.507 0.318 29.102 1.00 82.12 93 ILE A C 1
ATOM 805 O O . ILE A 1 93 ? -19.728 -0.122 29.945 1.00 82.12 93 ILE A O 1
ATOM 809 N N . PHE A 1 94 ? -20.264 1.456 28.448 1.00 82.50 94 PHE A N 1
ATOM 810 C CA . PHE A 1 94 ? -19.066 2.267 28.659 1.00 82.50 94 PHE A CA 1
ATOM 811 C C . PHE A 1 94 ? -19.249 3.395 29.684 1.00 82.50 94 PHE A C 1
ATOM 813 O O . PHE A 1 94 ? -18.266 4.054 30.029 1.00 82.50 94 PHE A O 1
ATOM 820 N N . TYR A 1 95 ? -20.463 3.636 30.189 1.00 88.44 95 TYR A N 1
ATOM 821 C CA . TYR A 1 95 ? -20.670 4.616 31.254 1.00 88.44 95 TYR A CA 1
ATOM 822 C C . TYR A 1 95 ? -20.316 3.997 32.606 1.00 88.44 95 TYR A C 1
ATOM 824 O O . TYR A 1 95 ? -20.875 2.981 33.015 1.00 88.44 95 TYR A O 1
ATOM 832 N N . ASN A 1 96 ? -19.374 4.619 33.317 1.00 81.44 96 ASN A N 1
ATOM 833 C CA . ASN A 1 96 ? -19.027 4.198 34.667 1.00 81.44 96 ASN A CA 1
ATOM 834 C C . ASN A 1 96 ? -20.134 4.642 35.632 1.00 81.44 96 ASN A C 1
ATOM 836 O O . ASN A 1 96 ? -20.584 5.788 35.576 1.00 81.44 96 ASN A O 1
ATOM 840 N N . LYS A 1 97 ? -20.592 3.733 36.494 1.00 75.69 97 LYS A N 1
ATOM 841 C CA . LYS A 1 97 ? -21.691 4.003 37.422 1.00 75.69 97 LYS A CA 1
ATOM 842 C C . LYS A 1 97 ? -21.137 4.793 38.611 1.00 75.69 97 LYS A C 1
ATOM 844 O O . LYS A 1 97 ? -20.477 4.209 39.466 1.00 75.69 97 LYS A O 1
ATOM 849 N N . SER A 1 98 ? -21.339 6.112 38.605 1.00 66.31 98 SER A N 1
ATOM 850 C CA . SER A 1 98 ? -21.093 6.969 39.774 1.00 66.31 98 SER A CA 1
ATOM 851 C C . SER A 1 98 ? -22.261 6.930 40.747 1.00 66.31 98 SER A C 1
ATOM 853 O O . SER A 1 98 ? -23.402 6.674 40.301 1.00 66.31 98 SER A O 1
#